Protein AF-A0A2V7RHQ6-F1 (afdb_monomer_lite)

Sequence (136 aa):
MTVGRSDGRTVGLFGVLAYLSVSPTVQQSDVYAVLDRAATTYQTVSTLSADFTQIIVNPMIGAPDTTWGRLYEMRPSHFAMRFTRPKGDRVVADGRWLWLYTPSTTPGQVIRTKIPEVGTTGPNLIGQFVERPRER

Secondary structure (DSSP, 8-state):
------------------------------HHHHHHHHHHHHHT-SEEEEEEEEEE--TTT-SPEEEEEEEEEETTTEEEEEEEETTT-EEEEESSEEEEE-TTTSTT--EEEEPPSSSS-SS-TTHHHHT-TT--

pLDDT: mean 71.13, std 18.77, range [35.44, 94.38]

Foldseek 3Di:
DDDDDDDDDDDDDDDPPPDPPPDPPPPPPPPVVVLVVLLVVVVVPQKDKDKDWDWADDVVPDDIDIWIFMWIDGPDWWIKTATPVVHDWIWTTPRFKIWTDDCV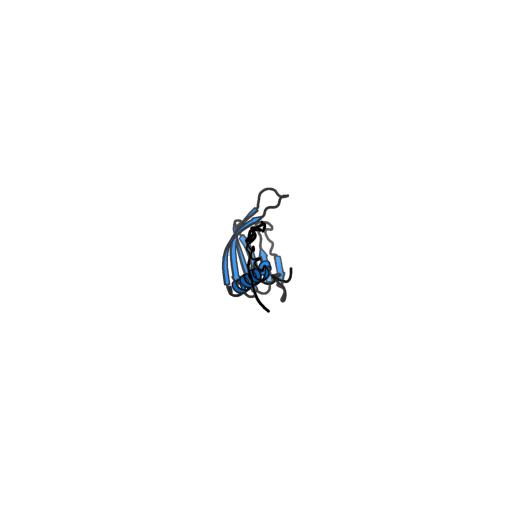VPNPDIDIDTDDPDDPPHPPPVCVCRVCVPPD

Radius of gyration: 32.33 Å; chains: 1; bounding box: 55×108×33 Å

Structure (mmCIF, N/CA/C/O backbone):
data_AF-A0A2V7RHQ6-F1
#
_entry.id   AF-A0A2V7RHQ6-F1
#
loop_
_atom_site.group_PDB
_atom_site.id
_atom_site.type_symbol
_atom_site.label_atom_id
_atom_site.label_alt_id
_atom_site.label_comp_id
_atom_site.label_asym_id
_atom_site.label_entity_id
_atom_site.label_seq_id
_atom_site.pdbx_PDB_ins_code
_atom_site.Cartn_x
_atom_site.Cartn_y
_atom_site.Cartn_z
_atom_site.occupancy
_atom_site.B_iso_or_equiv
_atom_site.auth_seq_id
_atom_site.auth_comp_id
_atom_site.auth_asym_id
_atom_site.auth_atom_id
_atom_site.pdbx_PDB_model_num
ATOM 1 N N . MET A 1 1 ? -33.792 92.616 17.896 1.00 38.03 1 MET A N 1
ATOM 2 C CA . MET A 1 1 ? -34.961 92.384 17.023 1.00 38.03 1 MET A CA 1
ATOM 3 C C . MET A 1 1 ? -34.657 92.979 15.659 1.00 38.03 1 MET A C 1
ATOM 5 O O . MET A 1 1 ? -34.023 94.025 15.623 1.00 38.03 1 MET A O 1
ATOM 9 N N . THR A 1 2 ? -35.153 92.318 14.605 1.00 35.44 2 THR A N 1
ATOM 10 C CA . THR A 1 2 ? -35.351 92.844 13.237 1.00 35.44 2 THR A CA 1
ATOM 11 C C . THR A 1 2 ? -34.170 92.710 12.256 1.00 35.44 2 THR A C 1
ATOM 13 O O . THR A 1 2 ? -33.209 93.455 12.355 1.00 35.44 2 THR A O 1
ATOM 16 N N . VAL A 1 3 ? -34.343 91.765 11.304 1.00 35.78 3 VAL A N 1
ATOM 17 C CA . VAL A 1 3 ? -34.080 91.837 9.836 1.00 35.78 3 VAL A CA 1
ATOM 18 C C . VAL A 1 3 ? -32.631 92.152 9.410 1.00 35.78 3 VAL A C 1
ATOM 20 O O . VAL A 1 3 ? -32.028 93.095 9.876 1.00 35.78 3 VAL A O 1
ATOM 23 N N . GLY A 1 4 ? -31.958 91.442 8.506 1.00 35.53 4 GLY A N 1
ATOM 24 C CA . GLY A 1 4 ? -32.399 90.678 7.347 1.00 35.53 4 GLY A CA 1
ATOM 25 C C . GLY A 1 4 ? -31.752 91.270 6.083 1.00 35.53 4 GLY A C 1
ATOM 26 O O . GLY A 1 4 ? -31.946 92.443 5.791 1.00 35.53 4 GLY A O 1
ATOM 27 N N . ARG A 1 5 ? -31.074 90.396 5.322 1.00 41.53 5 ARG A N 1
ATOM 28 C CA . ARG A 1 5 ? -30.740 90.482 3.883 1.00 41.53 5 ARG A CA 1
ATOM 29 C C . ARG A 1 5 ? -29.525 91.328 3.446 1.00 41.53 5 ARG A C 1
ATOM 31 O O . ARG A 1 5 ? -29.545 92.549 3.486 1.00 41.53 5 ARG A O 1
ATOM 38 N N . SER A 1 6 ? -28.534 90.666 2.844 1.00 40.16 6 SER A N 1
ATOM 39 C CA . SER A 1 6 ? -28.103 90.943 1.458 1.00 40.16 6 SER A CA 1
ATOM 40 C C . SER A 1 6 ? -27.084 89.911 0.963 1.00 40.16 6 SER A C 1
ATOM 42 O O . SER A 1 6 ? -26.207 89.466 1.697 1.00 40.16 6 SER A O 1
ATOM 44 N N . ASP A 1 7 ? -27.287 89.510 -0.291 1.00 46.50 7 ASP A N 1
ATOM 45 C CA . ASP A 1 7 ? -26.482 88.594 -1.092 1.00 46.50 7 ASP A CA 1
ATOM 46 C C . ASP A 1 7 ? -25.053 89.098 -1.327 1.00 46.50 7 ASP A C 1
ATOM 48 O O . ASP A 1 7 ? -24.825 90.287 -1.548 1.00 46.50 7 ASP A O 1
ATOM 52 N N . GLY A 1 8 ? -24.101 88.169 -1.401 1.00 37.12 8 GLY A N 1
ATOM 53 C CA . GLY A 1 8 ? -22.722 88.481 -1.759 1.00 37.12 8 GLY A CA 1
ATOM 54 C C . GLY A 1 8 ? -21.858 87.235 -1.906 1.00 37.12 8 GLY A C 1
ATOM 55 O O . GLY A 1 8 ? -21.261 86.771 -0.947 1.00 37.12 8 GLY A O 1
ATOM 56 N N . ARG A 1 9 ? -21.843 86.705 -3.133 1.00 47.41 9 ARG A N 1
ATOM 57 C CA . ARG A 1 9 ? -20.864 85.812 -3.787 1.00 47.41 9 ARG A CA 1
ATOM 58 C C . ARG A 1 9 ? -19.533 85.652 -3.029 1.00 47.41 9 ARG A C 1
ATOM 60 O O . ARG A 1 9 ? -18.956 86.667 -2.656 1.00 47.41 9 ARG A O 1
ATOM 67 N N . THR A 1 10 ? -18.977 84.431 -2.982 1.00 35.59 10 THR A N 1
ATOM 68 C CA . THR A 1 10 ? -17.602 84.088 -3.447 1.00 35.59 10 THR A CA 1
ATOM 69 C C . THR A 1 10 ? -17.191 82.669 -3.011 1.00 35.59 10 THR A C 1
ATOM 71 O O . THR A 1 10 ? -17.071 82.381 -1.831 1.00 35.59 10 THR A O 1
ATOM 74 N N . VAL A 1 11 ? -16.984 81.822 -4.026 1.00 44.22 11 VAL A N 1
ATOM 75 C CA . VAL A 1 11 ? -15.942 80.788 -4.201 1.00 44.22 11 VAL A CA 1
ATOM 76 C C . VAL A 1 11 ? -15.653 79.796 -3.068 1.00 44.22 11 VAL A C 1
ATOM 78 O O . VAL A 1 11 ? -15.109 80.131 -2.025 1.00 44.22 11 VAL A O 1
ATOM 81 N N . GLY A 1 12 ? -15.783 78.522 -3.443 1.00 39.41 12 GLY A N 1
ATOM 82 C CA . GLY A 1 12 ? -14.814 77.498 -3.071 1.00 39.41 12 GLY A CA 1
ATOM 83 C C . GLY A 1 12 ? -15.419 76.368 -2.267 1.00 39.41 12 GLY A C 1
ATOM 84 O O . GLY A 1 12 ? -15.634 76.508 -1.074 1.00 39.41 12 GLY A O 1
ATOM 85 N N . LEU A 1 13 ? -15.592 75.208 -2.894 1.00 38.94 13 LEU A N 1
ATOM 86 C CA . LEU A 1 13 ? -15.395 73.962 -2.169 1.00 38.94 13 LEU A CA 1
ATOM 87 C C . LEU A 1 13 ? -14.879 72.902 -3.141 1.00 38.94 13 LEU A C 1
ATOM 89 O O . LEU A 1 13 ? -15.551 72.520 -4.098 1.00 38.94 13 LEU A O 1
ATOM 93 N N . PHE A 1 14 ? -13.641 72.483 -2.893 1.00 40.09 14 PHE A N 1
ATOM 94 C CA . PHE A 1 14 ? -12.998 71.324 -3.492 1.00 40.09 14 PHE A CA 1
ATOM 95 C C . PHE A 1 14 ? -13.899 70.096 -3.311 1.00 40.09 14 PHE A C 1
ATOM 97 O O . PHE A 1 14 ? -14.046 69.579 -2.204 1.00 40.09 14 PHE A O 1
ATOM 104 N N . GLY A 1 15 ? -14.502 69.627 -4.402 1.00 41.44 15 GLY A N 1
ATOM 105 C CA . GLY A 1 15 ? -15.175 68.336 -4.439 1.00 41.44 15 GLY A CA 1
ATOM 106 C C . GLY A 1 15 ? -14.131 67.226 -4.444 1.00 41.44 15 GLY A C 1
ATOM 107 O O . GLY A 1 15 ? -13.567 66.908 -5.487 1.00 41.44 15 GLY A O 1
ATOM 108 N N . VAL A 1 16 ? -13.852 66.652 -3.275 1.00 47.88 16 VAL A N 1
ATOM 109 C CA . VAL A 1 16 ? -13.075 65.416 -3.156 1.00 47.88 16 VAL A CA 1
ATOM 110 C C . VAL A 1 16 ? -13.904 64.288 -3.775 1.00 47.88 16 VAL A C 1
ATOM 112 O O . VAL A 1 16 ? -14.887 63.836 -3.192 1.00 47.88 16 VAL A O 1
ATOM 115 N N . LEU A 1 17 ? -13.521 63.842 -4.974 1.00 50.12 17 LEU A N 1
ATOM 116 C CA . LEU A 1 17 ? -13.991 62.578 -5.537 1.00 50.12 17 LEU A CA 1
ATOM 117 C C . LEU A 1 17 ? -13.379 61.434 -4.720 1.00 50.12 17 LEU A C 1
ATOM 119 O O . LEU A 1 17 ? -12.214 61.077 -4.895 1.00 50.12 17 LEU A O 1
ATOM 123 N N . ALA A 1 18 ? -14.170 60.872 -3.810 1.00 51.50 18 ALA A N 1
ATOM 124 C CA . ALA A 1 18 ? -13.844 59.627 -3.135 1.00 51.50 18 ALA A CA 1
ATOM 125 C C . ALA A 1 18 ? -13.999 58.470 -4.133 1.00 51.50 18 ALA A C 1
ATOM 127 O O . ALA A 1 18 ? -15.108 58.022 -4.427 1.00 51.50 18 ALA A O 1
ATOM 128 N N . TYR A 1 19 ? -12.879 57.994 -4.674 1.00 48.91 19 TYR A N 1
ATOM 129 C CA . TYR A 1 19 ? -12.830 56.728 -5.395 1.00 48.91 19 TYR A CA 1
ATOM 130 C C . TYR A 1 19 ? -13.064 55.597 -4.386 1.00 48.91 19 TYR A C 1
ATOM 132 O O . TYR A 1 19 ? -12.195 55.277 -3.576 1.00 48.91 19 TYR A O 1
ATOM 140 N N . LEU A 1 20 ? -14.265 55.015 -4.407 1.00 53.38 20 LEU A N 1
ATOM 141 C CA . LEU A 1 20 ? -14.581 53.775 -3.702 1.00 53.38 20 LEU A CA 1
ATOM 142 C C . LEU A 1 20 ? -13.829 52.628 -4.383 1.00 53.38 20 LEU A C 1
ATOM 144 O O . LEU A 1 20 ? -14.314 52.017 -5.334 1.00 53.38 20 LEU A O 1
ATOM 148 N N . SER A 1 21 ? -12.622 52.349 -3.902 1.00 55.50 21 SER A N 1
ATOM 149 C CA . SER A 1 21 ? -11.893 51.132 -4.242 1.00 55.50 21 SER A CA 1
ATOM 150 C C . SER A 1 21 ? -12.644 49.934 -3.660 1.00 55.50 21 SER A C 1
ATOM 152 O O . SER A 1 21 ? -12.505 49.615 -2.480 1.00 55.50 21 SER A O 1
ATOM 154 N N . VAL A 1 22 ? -13.465 49.271 -4.478 1.00 54.69 22 VAL A N 1
ATOM 155 C CA . VAL A 1 22 ? -13.968 47.926 -4.174 1.00 54.69 22 VAL A CA 1
ATOM 156 C C . VAL A 1 22 ? -12.787 46.978 -4.327 1.00 54.69 22 VAL A C 1
ATOM 158 O O . VAL A 1 22 ? -12.498 46.481 -5.413 1.00 54.69 22 VAL A O 1
ATOM 161 N N . SER A 1 23 ? -12.051 46.771 -3.240 1.00 51.31 23 SER A N 1
ATOM 162 C CA . SER A 1 23 ? -11.073 45.693 -3.181 1.00 51.31 23 SER A CA 1
ATOM 163 C C . SER A 1 23 ? -11.841 44.370 -3.205 1.00 51.31 23 SER A C 1
ATOM 165 O O . SER A 1 23 ? -12.710 44.177 -2.350 1.00 51.31 23 SER A O 1
ATOM 167 N N . PRO A 1 24 ? -11.565 43.447 -4.144 1.00 56.00 24 PRO A N 1
ATOM 168 C CA . PRO A 1 24 ? -12.121 42.110 -4.053 1.00 56.00 24 PRO A CA 1
ATOM 169 C C . PRO A 1 24 ? -11.591 41.483 -2.764 1.00 56.00 24 PRO A C 1
ATOM 171 O O . PRO A 1 24 ? -10.388 41.272 -2.605 1.00 56.00 24 PRO A O 1
ATOM 174 N N . THR A 1 25 ? -12.483 41.205 -1.819 1.00 55.69 25 THR A N 1
ATOM 175 C CA . THR A 1 25 ? -12.160 40.342 -0.690 1.00 55.69 25 THR A CA 1
ATOM 176 C C . THR A 1 25 ? -11.920 38.959 -1.273 1.00 55.69 25 THR A C 1
ATOM 178 O O . THR A 1 25 ? -12.864 38.250 -1.622 1.00 55.69 25 THR A O 1
ATOM 181 N N . VAL A 1 26 ? -10.653 38.580 -1.433 1.00 57.50 26 VAL A N 1
ATOM 182 C CA . VAL A 1 26 ? -10.297 37.172 -1.586 1.00 57.50 26 VAL A CA 1
ATOM 183 C C . VAL A 1 26 ? -10.776 36.518 -0.299 1.00 57.50 26 VAL A C 1
ATOM 185 O O . VAL A 1 26 ? -10.176 36.712 0.756 1.00 57.50 26 VAL A O 1
ATOM 188 N N . GLN A 1 27 ? -11.928 35.849 -0.364 1.00 58.91 27 GLN A N 1
ATOM 189 C CA . GLN A 1 27 ? -12.474 35.098 0.753 1.00 58.91 27 GLN A CA 1
ATOM 190 C C . GLN A 1 27 ? -11.420 34.045 1.080 1.00 58.91 27 GLN A C 1
ATOM 192 O O . GLN A 1 27 ? -11.252 33.082 0.332 1.00 58.91 27 GLN A O 1
ATOM 197 N N . GLN A 1 28 ? -10.640 34.285 2.131 1.00 56.34 28 GLN A N 1
ATOM 198 C CA . GLN A 1 28 ? -9.636 33.350 2.596 1.00 56.34 28 GLN A CA 1
ATOM 199 C C . GLN A 1 28 ? -10.396 32.097 3.014 1.00 56.34 28 GLN A C 1
ATOM 201 O O . GLN A 1 28 ? -11.035 32.067 4.062 1.00 56.34 28 GLN A O 1
ATOM 206 N N . SER A 1 29 ? -10.428 31.105 2.126 1.00 63.50 29 SER A N 1
ATOM 207 C CA . SER A 1 29 ? -11.055 29.823 2.397 1.00 63.50 29 SER A CA 1
ATOM 208 C C . SER A 1 29 ? -10.394 29.266 3.644 1.00 63.50 29 SER A C 1
ATOM 210 O O . SER A 1 29 ? -9.176 29.079 3.657 1.00 63.50 29 SER A O 1
ATOM 212 N N . ASP A 1 30 ? -11.193 29.067 4.690 1.00 79.94 30 ASP A N 1
ATOM 213 C CA . ASP A 1 30 ? -10.728 28.453 5.920 1.00 79.94 30 ASP A CA 1
ATOM 214 C C . ASP A 1 30 ? -10.183 27.067 5.565 1.00 79.94 30 ASP A C 1
ATOM 216 O O . ASP A 1 30 ? -10.925 26.153 5.192 1.00 79.94 30 ASP A O 1
ATOM 220 N N . VAL A 1 31 ? -8.857 26.946 5.604 1.00 75.44 31 VAL A N 1
ATOM 221 C CA . VAL A 1 31 ? -8.131 25.719 5.270 1.00 75.44 31 VAL A CA 1
ATOM 222 C C . VAL A 1 31 ? -8.658 24.565 6.123 1.00 75.44 31 VAL A C 1
ATOM 224 O O . VAL A 1 31 ? -8.801 23.448 5.626 1.00 75.44 31 VAL A O 1
ATOM 227 N N . TYR A 1 32 ? -9.051 24.847 7.368 1.00 76.00 32 TYR A N 1
ATOM 228 C CA . TYR A 1 32 ? -9.625 23.851 8.260 1.00 76.00 32 TYR A CA 1
ATOM 229 C C . TYR A 1 32 ? -11.008 23.393 7.804 1.00 76.00 32 TYR A C 1
ATOM 231 O O . TYR A 1 32 ? -11.277 22.196 7.830 1.00 76.00 32 TYR A O 1
ATOM 239 N N . ALA A 1 33 ? -11.849 24.285 7.279 1.00 80.69 33 ALA A N 1
ATOM 240 C CA . ALA A 1 33 ? -13.156 23.905 6.744 1.00 80.69 33 ALA A CA 1
ATOM 241 C C . ALA A 1 33 ? -13.052 22.967 5.524 1.00 80.69 33 ALA A C 1
ATOM 243 O O . ALA A 1 33 ? -13.869 22.056 5.363 1.00 80.69 33 ALA A O 1
ATOM 244 N N . VAL A 1 34 ? -12.038 23.147 4.666 1.00 81.25 34 VAL A N 1
ATOM 245 C CA . VAL A 1 34 ? -11.788 22.245 3.523 1.00 81.25 34 VAL A CA 1
ATOM 246 C C . VAL A 1 34 ? -11.337 20.868 4.009 1.00 81.25 34 VAL A C 1
ATOM 248 O O . VAL A 1 34 ? -11.844 19.846 3.537 1.00 81.25 34 VAL A O 1
ATOM 251 N N . LEU A 1 35 ? -10.426 20.839 4.980 1.00 77.12 35 LEU A N 1
ATOM 252 C CA . LEU A 1 35 ? -9.934 19.602 5.575 1.00 77.12 35 LEU A CA 1
ATOM 253 C C . LEU A 1 35 ? -11.038 18.840 6.323 1.00 77.12 35 LEU A C 1
ATOM 255 O O . LEU A 1 35 ? -11.172 17.632 6.139 1.00 77.12 35 LEU A O 1
ATOM 259 N N . ASP A 1 36 ? -11.878 19.533 7.094 1.00 77.88 36 ASP A N 1
ATOM 260 C CA . ASP A 1 36 ? -12.990 18.929 7.836 1.00 77.88 36 ASP A CA 1
ATOM 261 C C . ASP A 1 36 ? -14.035 18.320 6.888 1.00 77.88 36 ASP A C 1
ATOM 263 O O . ASP A 1 36 ? -14.560 17.225 7.127 1.00 77.88 36 ASP A O 1
ATOM 267 N N . ARG A 1 37 ? -14.313 18.988 5.760 1.00 79.94 37 ARG A N 1
ATOM 268 C CA . ARG A 1 37 ? -15.217 18.463 4.730 1.00 79.94 37 ARG A CA 1
ATOM 269 C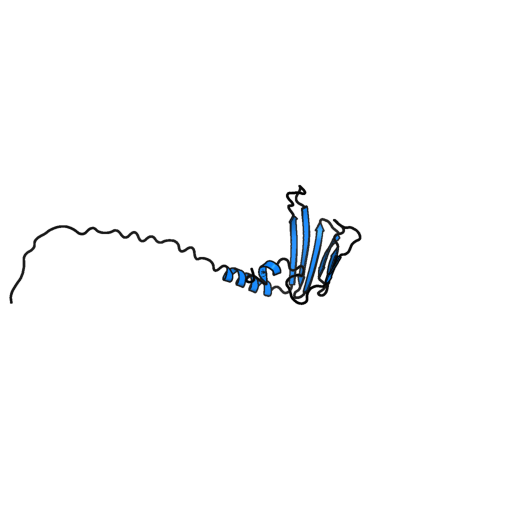 C . ARG A 1 37 ? -14.649 17.214 4.054 1.00 79.94 37 ARG A C 1
ATOM 271 O O . ARG A 1 37 ? -15.390 16.251 3.835 1.00 79.94 37 ARG A O 1
ATOM 278 N N . ALA A 1 38 ? -13.356 17.217 3.731 1.00 76.94 38 ALA A N 1
ATOM 279 C CA . ALA A 1 38 ? -12.675 16.052 3.172 1.00 76.94 38 ALA A CA 1
ATOM 280 C C . ALA A 1 38 ? -12.687 14.877 4.162 1.00 76.94 38 ALA A C 1
ATOM 282 O O . ALA A 1 38 ? -13.059 13.765 3.784 1.00 76.94 38 ALA A O 1
ATOM 283 N N . ALA A 1 39 ? -12.392 15.146 5.438 1.00 72.56 39 ALA A N 1
ATOM 284 C CA . ALA A 1 39 ? -12.433 14.165 6.518 1.00 72.56 39 ALA A CA 1
ATOM 285 C C . ALA A 1 39 ? -13.822 13.539 6.674 1.00 72.56 39 ALA A C 1
ATOM 287 O O . ALA A 1 39 ? -13.950 12.316 6.674 1.00 72.56 39 ALA A O 1
ATOM 288 N N . THR A 1 40 ? -14.870 14.363 6.726 1.00 77.12 40 THR A N 1
ATOM 289 C CA . THR A 1 40 ? -16.257 13.892 6.852 1.00 77.12 40 THR A CA 1
ATOM 290 C C . THR A 1 40 ? -16.659 13.021 5.667 1.00 77.12 40 THR A C 1
ATOM 292 O O . THR A 1 40 ? -17.240 11.955 5.847 1.00 77.12 40 THR A O 1
ATOM 295 N N . THR A 1 41 ? -16.308 13.438 4.449 1.00 75.81 41 THR A N 1
ATOM 296 C CA . THR A 1 41 ? -16.641 12.680 3.236 1.00 75.81 41 THR A CA 1
ATOM 297 C C . THR A 1 41 ? -15.929 11.327 3.237 1.00 75.81 41 THR A C 1
ATOM 299 O O . THR A 1 41 ? -16.560 10.294 3.024 1.00 75.81 41 THR A O 1
ATOM 302 N N . TYR A 1 42 ? -14.635 11.307 3.560 1.00 68.19 42 TYR A N 1
ATOM 303 C CA . TYR A 1 42 ? -13.834 10.083 3.607 1.00 68.19 42 TYR A CA 1
ATOM 304 C C . TYR A 1 42 ? -14.312 9.100 4.680 1.00 68.19 42 TYR A C 1
ATOM 306 O O . TYR A 1 42 ? -14.358 7.898 4.440 1.00 68.19 42 TYR A O 1
ATOM 314 N N . GLN A 1 43 ? -14.754 9.599 5.838 1.00 69.88 43 GLN A N 1
ATOM 315 C CA . GLN A 1 43 ? -15.289 8.761 6.916 1.00 69.88 43 GLN A CA 1
ATOM 316 C C . GLN A 1 43 ? -16.554 7.988 6.522 1.00 69.88 43 GLN A C 1
ATOM 318 O O . GLN A 1 43 ? -16.826 6.945 7.118 1.00 69.88 43 GLN A O 1
ATOM 323 N N . THR A 1 44 ? -17.310 8.454 5.520 1.00 72.75 44 THR A N 1
ATOM 324 C CA . THR A 1 44 ? -18.495 7.732 5.026 1.00 72.75 44 THR A CA 1
ATOM 325 C C . THR A 1 44 ? -18.151 6.553 4.113 1.00 72.75 44 THR A C 1
ATOM 327 O O . THR A 1 44 ? -18.992 5.680 3.895 1.00 72.75 44 THR A O 1
ATOM 330 N N . VAL A 1 45 ? -16.915 6.476 3.607 1.00 73.38 45 VAL A N 1
ATOM 331 C CA . VAL A 1 45 ? -16.462 5.383 2.743 1.00 73.38 45 VAL A CA 1
ATOM 332 C C . VAL A 1 45 ? -16.056 4.191 3.609 1.00 73.38 45 VAL A C 1
ATOM 334 O O . VAL A 1 45 ? -14.957 4.125 4.151 1.00 73.38 45 VAL A O 1
ATOM 337 N N . SER A 1 46 ? -16.961 3.226 3.757 1.00 78.19 46 SER A N 1
ATOM 338 C CA . SER A 1 46 ? -16.693 1.971 4.474 1.00 78.19 46 SER A CA 1
ATOM 339 C C . 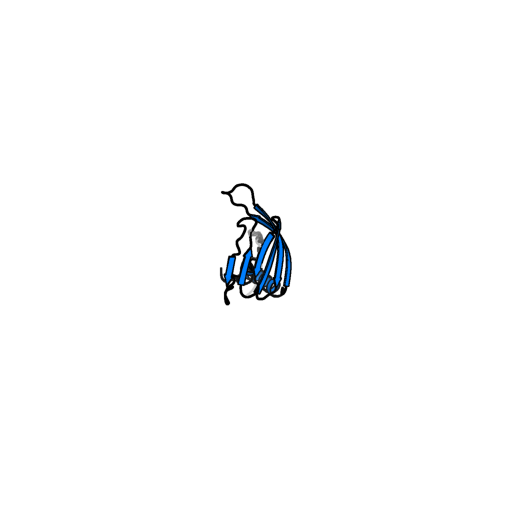SER A 1 46 ? -15.890 0.976 3.636 1.00 78.19 46 SER A C 1
ATOM 341 O O . SER A 1 46 ? -15.085 0.220 4.183 1.00 78.19 46 SER A O 1
ATOM 343 N N . THR A 1 47 ? -16.091 0.997 2.316 1.00 84.94 47 THR A N 1
ATOM 344 C CA . THR A 1 47 ? -15.395 0.156 1.342 1.00 84.94 47 THR A CA 1
ATOM 345 C C . THR A 1 47 ? -15.031 0.953 0.097 1.00 84.94 47 THR A C 1
ATOM 347 O O . THR A 1 47 ? -15.872 1.682 -0.429 1.00 84.94 47 THR A O 1
ATOM 350 N N . LEU A 1 48 ? -13.823 0.759 -0.423 1.00 85.50 48 LEU A N 1
ATOM 351 C CA . LEU A 1 48 ? -13.329 1.388 -1.646 1.00 85.50 48 LEU A CA 1
ATOM 352 C C . LEU A 1 48 ? -12.715 0.326 -2.560 1.00 85.50 48 LEU A C 1
ATOM 354 O O . LEU A 1 48 ? -11.979 -0.546 -2.101 1.00 85.50 48 LEU A O 1
ATOM 358 N N . SER A 1 49 ? -12.973 0.424 -3.864 1.00 90.81 49 SER A N 1
ATOM 359 C CA . SER A 1 49 ? -12.182 -0.265 -4.884 1.00 90.81 49 SER A CA 1
ATOM 360 C C . SER A 1 49 ? -11.855 0.705 -6.007 1.00 90.81 49 SER A C 1
ATOM 362 O O . SER A 1 49 ? -12.753 1.360 -6.532 1.00 90.81 49 SER A O 1
ATOM 364 N N . ALA A 1 50 ? -10.580 0.794 -6.370 1.00 90.00 50 ALA A N 1
ATOM 365 C CA . ALA A 1 50 ? -10.112 1.718 -7.394 1.00 90.00 50 ALA A CA 1
ATOM 366 C C . ALA A 1 50 ? -8.915 1.134 -8.141 1.00 90.00 50 ALA A C 1
ATOM 368 O O . ALA A 1 50 ? -8.052 0.496 -7.537 1.00 90.00 50 ALA A O 1
ATOM 369 N N . ASP A 1 51 ? -8.847 1.365 -9.447 1.00 94.38 51 ASP A N 1
ATOM 370 C CA . ASP A 1 51 ? -7.632 1.105 -10.213 1.00 94.38 51 ASP A CA 1
ATOM 371 C C . ASP A 1 51 ? -6.633 2.248 -9.963 1.00 94.38 51 ASP A C 1
ATOM 373 O O . ASP A 1 51 ? -7.024 3.411 -9.864 1.00 94.38 51 ASP A O 1
ATOM 377 N N . PHE A 1 52 ? -5.344 1.925 -9.838 1.00 89.00 52 PHE A N 1
ATOM 378 C CA . PHE A 1 52 ? -4.286 2.905 -9.596 1.00 89.00 52 PHE A CA 1
ATOM 379 C C . PHE A 1 52 ? -3.179 2.817 -10.647 1.00 89.00 52 PHE A C 1
ATOM 381 O O . PHE A 1 52 ? -2.880 1.750 -11.190 1.00 89.00 52 PHE A O 1
ATOM 388 N N . THR A 1 53 ? -2.550 3.966 -10.892 1.00 91.38 53 THR A N 1
ATOM 389 C CA . THR A 1 53 ? -1.272 4.099 -11.598 1.00 91.38 53 THR A CA 1
ATOM 390 C C . THR A 1 53 ? -0.352 4.934 -10.718 1.00 91.38 53 THR A C 1
ATOM 392 O O . THR A 1 53 ? -0.713 6.047 -10.345 1.00 91.38 53 THR A O 1
ATOM 395 N N . GLN A 1 54 ? 0.810 4.399 -10.364 1.00 84.50 54 GLN A N 1
ATOM 396 C CA . GLN A 1 54 ? 1.796 5.060 -9.517 1.00 84.50 54 GLN A CA 1
ATOM 397 C C . GLN A 1 54 ? 3.084 5.264 -10.308 1.00 84.50 54 GLN A C 1
ATOM 399 O O . GLN A 1 54 ? 3.588 4.329 -10.920 1.00 84.50 54 GLN A O 1
ATOM 404 N N . ILE A 1 55 ? 3.620 6.483 -10.266 1.00 86.94 55 ILE A N 1
ATOM 405 C CA . ILE A 1 55 ? 4.872 6.863 -10.924 1.00 86.94 55 ILE A CA 1
ATOM 406 C C . ILE A 1 55 ? 5.845 7.308 -9.833 1.00 86.94 55 ILE A C 1
ATOM 408 O O . ILE A 1 55 ? 5.605 8.309 -9.159 1.00 86.94 55 ILE A O 1
ATOM 412 N N . ILE A 1 56 ? 6.929 6.559 -9.640 1.00 81.81 56 ILE A N 1
ATOM 413 C CA . ILE A 1 56 ? 8.007 6.894 -8.711 1.00 81.81 56 ILE A CA 1
ATOM 414 C C . ILE A 1 56 ? 9.149 7.507 -9.515 1.00 81.81 56 ILE A C 1
ATOM 416 O O . ILE A 1 56 ? 9.786 6.842 -10.329 1.00 81.81 56 ILE A O 1
ATOM 420 N N . VAL A 1 57 ? 9.434 8.781 -9.255 1.00 83.38 57 VAL A N 1
ATOM 421 C CA . VAL A 1 57 ? 10.586 9.475 -9.834 1.00 83.38 57 VAL A CA 1
ATOM 422 C C . VAL A 1 57 ? 11.683 9.528 -8.781 1.00 83.38 57 VAL A C 1
ATOM 424 O O . VAL A 1 57 ? 11.561 10.251 -7.794 1.00 83.38 57 VAL A O 1
ATOM 427 N N . ASN A 1 58 ? 12.758 8.765 -8.984 1.00 76.19 58 ASN A N 1
ATOM 428 C CA . ASN A 1 58 ? 13.967 8.901 -8.182 1.00 76.19 58 ASN A CA 1
ATOM 429 C C . ASN A 1 58 ? 15.054 9.597 -9.018 1.00 76.19 58 ASN A C 1
ATOM 431 O O . ASN A 1 58 ? 15.587 8.974 -9.941 1.00 76.19 58 ASN A O 1
ATOM 435 N N . PRO A 1 59 ? 15.425 10.851 -8.693 1.00 80.12 59 PRO A N 1
ATOM 436 C CA . PRO A 1 59 ? 16.384 11.620 -9.487 1.00 80.12 59 PRO A CA 1
ATOM 437 C C . PRO A 1 59 ? 17.786 10.992 -9.536 1.00 80.12 59 PRO A C 1
ATOM 439 O O . PRO A 1 59 ? 18.577 11.352 -10.401 1.00 80.12 59 PRO A O 1
ATOM 442 N N . MET A 1 60 ? 18.100 10.048 -8.642 1.00 82.06 60 MET A N 1
ATOM 443 C CA . MET A 1 60 ? 19.390 9.355 -8.599 1.00 82.06 60 MET A CA 1
ATOM 444 C C . MET A 1 60 ? 19.426 8.050 -9.410 1.00 82.06 60 MET A C 1
ATOM 446 O O . MET A 1 60 ? 20.513 7.567 -9.709 1.00 82.06 60 MET A O 1
ATOM 450 N N . ILE A 1 61 ? 18.271 7.455 -9.741 1.00 73.19 61 ILE A N 1
ATOM 451 C CA . ILE A 1 61 ? 18.174 6.093 -10.318 1.00 73.19 61 ILE A CA 1
ATOM 452 C C . ILE A 1 61 ? 17.793 6.131 -11.814 1.00 73.19 61 ILE A C 1
ATOM 454 O O . ILE A 1 61 ? 17.879 5.126 -12.516 1.00 73.19 61 ILE A O 1
ATOM 458 N N . GLY A 1 62 ? 17.450 7.309 -12.346 1.00 77.62 62 GLY A N 1
ATOM 459 C CA . GLY A 1 62 ? 17.205 7.520 -13.773 1.00 77.62 62 GLY A CA 1
ATOM 460 C C . GLY A 1 62 ? 15.720 7.497 -14.133 1.00 77.62 62 GLY A C 1
ATOM 461 O O . GLY A 1 62 ? 14.973 8.379 -13.712 1.00 77.62 62 GLY A O 1
ATOM 462 N N . ALA A 1 63 ? 15.307 6.546 -14.978 1.00 79.94 63 ALA A N 1
ATOM 463 C CA . ALA A 1 63 ? 13.951 6.505 -15.529 1.00 79.94 63 ALA A CA 1
ATOM 464 C C . ALA A 1 63 ? 12.879 6.313 -14.432 1.00 79.94 63 ALA A C 1
ATOM 466 O O . ALA A 1 63 ? 13.110 5.541 -13.498 1.00 79.94 63 ALA A O 1
ATOM 467 N N . PRO A 1 64 ? 11.705 6.970 -14.541 1.00 82.06 64 PRO A N 1
ATOM 468 C CA . PRO A 1 64 ? 10.608 6.767 -13.601 1.00 82.06 64 PRO A CA 1
ATOM 469 C C . PRO A 1 64 ? 10.135 5.315 -13.587 1.00 82.06 64 PRO A C 1
ATOM 471 O O . PRO A 1 64 ? 9.885 4.731 -14.644 1.00 82.06 64 PRO A O 1
ATOM 474 N N . ASP A 1 65 ? 9.940 4.764 -12.394 1.00 81.69 65 ASP A N 1
ATOM 475 C CA . ASP A 1 65 ? 9.290 3.469 -12.237 1.00 81.69 65 ASP A CA 1
ATOM 476 C C . ASP A 1 65 ? 7.773 3.672 -12.241 1.00 81.69 65 ASP A C 1
ATOM 478 O O . ASP A 1 65 ? 7.241 4.467 -11.464 1.00 81.69 65 ASP A O 1
ATOM 482 N N . THR A 1 66 ? 7.074 2.991 -13.146 1.00 87.31 66 THR A N 1
ATOM 483 C CA . THR A 1 66 ? 5.618 3.089 -13.265 1.00 87.31 66 THR A CA 1
ATOM 484 C C . THR A 1 66 ? 4.986 1.752 -12.938 1.00 87.31 66 THR A C 1
ATOM 486 O O . THR A 1 66 ? 5.291 0.731 -13.555 1.00 87.31 66 THR A O 1
ATOM 489 N N . THR A 1 67 ? 4.052 1.777 -11.997 1.00 86.81 67 THR A N 1
ATOM 490 C CA . THR A 1 67 ? 3.321 0.603 -11.543 1.00 86.81 67 THR A CA 1
ATOM 491 C C . THR A 1 67 ? 1.820 0.805 -11.690 1.00 86.81 67 THR A C 1
ATOM 493 O O . THR A 1 67 ? 1.299 1.917 -11.603 1.00 86.81 67 THR A O 1
ATOM 496 N N . TRP A 1 68 ? 1.111 -0.291 -11.930 1.00 93.94 68 TRP A N 1
ATOM 497 C CA . TRP A 1 68 ? -0.337 -0.313 -12.090 1.00 93.94 68 TRP A CA 1
ATOM 498 C C . TRP A 1 68 ? -0.934 -1.376 -11.199 1.00 93.94 68 TRP A C 1
ATOM 500 O O . TRP A 1 68 ? -0.333 -2.431 -10.977 1.00 93.94 68 TRP A O 1
ATOM 510 N N . GLY A 1 69 ? -2.174 -1.173 -10.785 1.00 93.12 69 GLY A N 1
ATOM 511 C CA . GLY A 1 69 ? -2.863 -2.176 -10.004 1.00 93.12 69 GLY A CA 1
ATOM 512 C C . GLY A 1 69 ? -4.254 -1.765 -9.594 1.00 93.12 69 GLY A C 1
ATOM 513 O O . GLY A 1 69 ? -4.848 -0.848 -10.154 1.00 93.12 69 GLY A O 1
ATOM 514 N N . ARG A 1 70 ? -4.761 -2.483 -8.600 1.00 93.38 70 ARG A N 1
ATOM 515 C CA . ARG A 1 70 ? -6.052 -2.217 -7.990 1.00 93.38 70 ARG A CA 1
ATOM 516 C C . ARG A 1 70 ? -5.933 -2.190 -6.479 1.00 93.38 70 ARG A C 1
ATOM 518 O O . ARG A 1 70 ? -5.295 -3.064 -5.884 1.00 93.38 70 ARG A O 1
ATOM 525 N N . LEU A 1 71 ? -6.553 -1.178 -5.898 1.00 89.06 71 LEU A N 1
ATOM 526 C CA . LEU A 1 71 ? -6.692 -0.955 -4.475 1.00 89.06 71 LEU A CA 1
ATOM 527 C C . LEU A 1 71 ? -8.048 -1.472 -4.005 1.00 89.06 71 LEU A C 1
ATOM 529 O O . LEU A 1 71 ? -9.060 -1.326 -4.697 1.00 89.06 71 LEU A O 1
ATOM 533 N N . TYR A 1 72 ? -8.052 -2.037 -2.809 1.00 89.69 72 TYR A N 1
ATOM 534 C CA . TYR A 1 72 ? -9.233 -2.399 -2.053 1.00 89.69 72 TYR A CA 1
ATOM 535 C C . TYR A 1 72 ? -9.026 -1.939 -0.618 1.00 89.69 72 TYR A C 1
ATOM 537 O O . TYR A 1 72 ? -7.999 -2.244 -0.013 1.00 89.69 72 TYR A O 1
ATOM 545 N N . GLU A 1 73 ? -10.004 -1.243 -0.069 1.00 85.12 73 GLU A N 1
ATOM 546 C CA . GLU A 1 73 ? -10.004 -0.821 1.325 1.00 85.12 73 GLU A CA 1
ATOM 547 C C . GLU A 1 73 ? -11.344 -1.192 1.936 1.00 85.12 73 GLU A C 1
ATOM 549 O O . GLU A 1 73 ? -12.392 -1.025 1.311 1.00 85.12 73 GLU A O 1
ATOM 554 N N . MET A 1 74 ? -11.303 -1.721 3.151 1.00 84.38 74 MET A N 1
ATOM 555 C CA . MET A 1 74 ? -12.477 -1.961 3.969 1.00 84.38 74 MET A CA 1
ATOM 556 C C . MET A 1 74 ? -12.137 -1.585 5.407 1.00 84.38 74 MET A C 1
ATOM 558 O O . MET A 1 74 ? -11.300 -2.211 6.067 1.00 84.38 74 MET A O 1
ATOM 562 N N . ARG A 1 75 ? -12.804 -0.543 5.904 1.00 78.88 75 ARG A N 1
ATOM 563 C CA . ARG A 1 75 ? -12.614 -0.070 7.276 1.00 78.88 75 ARG A CA 1
ATOM 564 C C . ARG A 1 75 ? -13.101 -1.144 8.267 1.00 78.88 75 ARG A C 1
ATOM 566 O O . ARG A 1 75 ? -14.042 -1.876 7.960 1.00 78.88 75 ARG A O 1
ATOM 573 N N . PRO A 1 76 ? -12.491 -1.256 9.459 1.00 76.00 76 PRO A N 1
ATOM 574 C CA . PRO A 1 76 ? -11.436 -0.387 9.987 1.00 76.00 76 PRO A CA 1
ATOM 575 C C . PRO A 1 76 ? -10.004 -0.792 9.606 1.00 76.00 76 PRO A C 1
ATOM 577 O O . PRO A 1 76 ? -9.095 0.002 9.814 1.00 76.00 76 PRO A O 1
ATOM 580 N N . SER A 1 77 ? -9.767 -2.009 9.111 1.00 77.38 77 SER A N 1
ATOM 581 C CA . SER A 1 77 ? -8.409 -2.576 9.146 1.00 77.38 77 SER A CA 1
ATOM 582 C C . SER A 1 77 ? -8.037 -3.508 7.987 1.00 77.38 77 SER A C 1
ATOM 584 O O . SER A 1 77 ? -6.942 -4.072 7.989 1.00 77.38 77 SER A O 1
ATOM 586 N N . HIS A 1 78 ? -8.903 -3.652 6.981 1.00 84.56 78 HIS A N 1
ATOM 587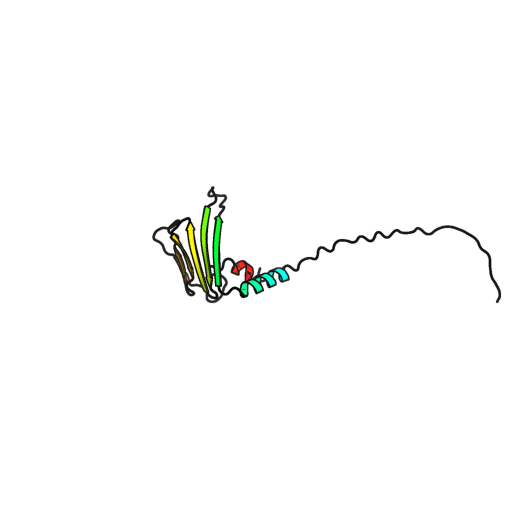 C CA . HIS A 1 78 ? -8.632 -4.486 5.813 1.00 84.56 78 HIS A CA 1
ATOM 588 C C . HIS A 1 78 ? -8.201 -3.638 4.623 1.00 84.56 78 HIS A C 1
ATOM 590 O O . HIS A 1 78 ? -8.821 -2.632 4.277 1.00 84.56 78 HIS A O 1
ATOM 596 N N . PHE A 1 79 ? -7.139 -4.081 3.963 1.00 87.06 79 PHE A N 1
ATOM 597 C CA . PHE A 1 79 ? -6.584 -3.401 2.804 1.00 87.06 79 PHE A CA 1
ATOM 598 C C . PHE A 1 79 ? -5.935 -4.412 1.870 1.00 87.06 79 PHE A C 1
ATOM 600 O O . PHE A 1 79 ? -5.273 -5.348 2.317 1.00 87.06 79 PHE A O 1
ATOM 607 N N . ALA A 1 80 ? -6.066 -4.205 0.566 1.00 90.12 80 ALA A N 1
ATOM 608 C CA . ALA A 1 80 ? -5.296 -4.940 -0.418 1.00 90.12 80 ALA A CA 1
ATOM 609 C C . ALA A 1 80 ? -4.895 -4.035 -1.581 1.00 90.12 80 ALA A C 1
ATOM 611 O O . ALA A 1 80 ? -5.733 -3.422 -2.232 1.00 90.12 80 ALA A O 1
ATOM 612 N N . MET A 1 81 ? -3.610 -4.032 -1.904 1.00 90.31 81 MET A N 1
ATOM 613 C CA . MET A 1 81 ? -3.071 -3.450 -3.122 1.00 90.31 81 MET A CA 1
ATOM 614 C C . MET A 1 81 ? -2.513 -4.584 -3.972 1.00 90.31 81 MET A C 1
ATOM 616 O O . MET A 1 81 ? -1.613 -5.307 -3.546 1.00 90.31 81 MET A O 1
ATOM 620 N N . ARG A 1 82 ? -3.086 -4.782 -5.158 1.00 92.56 82 ARG A N 1
ATOM 621 C CA . ARG A 1 82 ? -2.705 -5.858 -6.080 1.00 92.56 82 ARG A CA 1
ATOM 622 C C . ARG A 1 82 ? -2.143 -5.244 -7.345 1.00 92.56 82 ARG A C 1
ATOM 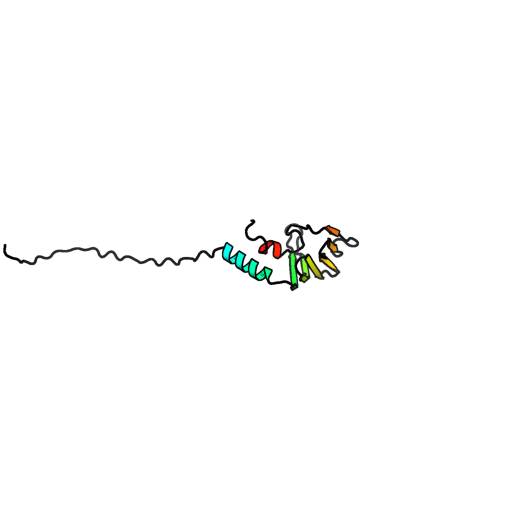624 O O . ARG A 1 82 ? -2.880 -4.607 -8.095 1.00 92.56 82 ARG A O 1
ATOM 631 N N . PHE A 1 83 ? -0.860 -5.461 -7.588 1.00 91.38 83 PHE A N 1
ATOM 632 C CA . PHE A 1 83 ? -0.197 -4.925 -8.764 1.00 91.38 83 PHE A CA 1
ATOM 633 C C . PHE A 1 83 ? -0.496 -5.802 -9.976 1.00 91.38 83 PHE A C 1
ATOM 635 O O . PHE A 1 83 ? -0.412 -7.034 -9.940 1.00 91.38 83 PHE A O 1
ATOM 642 N N . THR A 1 84 ? -0.883 -5.148 -11.062 1.00 92.62 84 THR A N 1
ATOM 643 C CA . THR A 1 84 ? -1.082 -5.776 -12.366 1.00 92.62 84 THR A CA 1
ATOM 644 C C . THR A 1 84 ? 0.183 -5.679 -13.210 1.00 92.62 84 THR A C 1
ATOM 646 O O . THR A 1 84 ? 0.452 -6.599 -13.983 1.00 92.62 84 THR A O 1
ATOM 649 N N . ARG A 1 85 ? 0.976 -4.610 -13.036 1.00 89.62 85 ARG A N 1
ATOM 650 C CA . ARG A 1 85 ? 2.265 -4.387 -13.704 1.00 89.62 85 ARG A CA 1
ATOM 651 C C . ARG A 1 85 ? 3.234 -3.629 -12.770 1.00 89.62 85 ARG A C 1
ATOM 653 O O . ARG A 1 85 ? 2.861 -2.536 -12.350 1.00 89.62 85 ARG A O 1
ATOM 660 N N . PRO A 1 86 ? 4.431 -4.176 -12.463 1.00 82.69 86 PRO A N 1
ATOM 661 C CA . PRO A 1 86 ? 4.834 -5.568 -12.695 1.00 82.69 86 PRO A CA 1
ATOM 662 C C . PRO A 1 86 ? 3.871 -6.547 -12.000 1.00 82.69 86 PRO A C 1
ATOM 664 O O . PRO A 1 86 ? 3.258 -6.236 -10.980 1.00 82.69 86 PRO A O 1
ATOM 667 N N . LYS A 1 87 ? 3.658 -7.723 -12.601 1.00 85.12 87 LYS A N 1
ATOM 668 C CA . LYS A 1 87 ? 2.685 -8.694 -12.083 1.00 85.12 87 LYS A CA 1
ATOM 669 C C . LYS A 1 87 ? 3.281 -9.452 -10.902 1.00 85.12 87 LYS A C 1
ATOM 671 O O . LYS A 1 87 ? 4.394 -9.954 -10.989 1.00 85.12 87 LYS A O 1
ATOM 676 N N . GLY A 1 88 ? 2.479 -9.650 -9.860 1.00 86.94 88 GLY A N 1
ATOM 677 C CA . GLY A 1 88 ? 2.791 -10.575 -8.766 1.00 86.94 88 GLY A CA 1
ATOM 678 C C . GLY A 1 88 ? 2.873 -9.894 -7.410 1.00 86.94 88 GLY A C 1
ATOM 679 O O . GLY A 1 88 ? 2.476 -10.513 -6.413 1.00 86.94 88 GLY A O 1
ATOM 680 N N . ASP A 1 89 ? 3.277 -8.623 -7.407 1.00 90.25 89 ASP A N 1
ATOM 681 C CA . ASP A 1 89 ? 3.375 -7.820 -6.199 1.00 90.25 89 ASP A CA 1
ATOM 682 C C . ASP A 1 89 ? 2.007 -7.640 -5.543 1.00 90.25 89 ASP A C 1
ATOM 684 O O . ASP A 1 89 ? 0.963 -7.489 -6.197 1.00 90.25 89 ASP A O 1
ATOM 688 N N . ARG A 1 90 ? 2.010 -7.685 -4.215 1.00 90.94 90 ARG A N 1
ATOM 689 C CA . ARG A 1 90 ? 0.827 -7.466 -3.394 1.00 90.94 90 ARG A CA 1
ATOM 690 C C . ARG A 1 90 ? 1.201 -6.946 -2.017 1.00 90.94 90 ARG A C 1
ATOM 692 O O . ARG A 1 90 ? 2.169 -7.393 -1.401 1.00 90.94 90 ARG A O 1
ATOM 699 N N . VAL A 1 91 ? 0.356 -6.059 -1.520 1.00 89.38 91 VAL A N 1
ATOM 700 C CA . VAL A 1 91 ? 0.361 -5.603 -0.133 1.00 89.38 91 VAL A CA 1
ATOM 701 C C . VAL A 1 91 ? -1.009 -5.912 0.441 1.00 89.38 91 VAL A C 1
ATOM 703 O O . VAL A 1 91 ? -2.015 -5.555 -0.167 1.00 89.38 91 VAL A O 1
ATOM 706 N N . VAL A 1 92 ? -1.065 -6.610 1.572 1.00 91.19 92 VAL A N 1
ATOM 707 C CA . VAL A 1 92 ? -2.328 -7.032 2.192 1.00 91.19 92 VAL A CA 1
ATOM 708 C C . VAL A 1 92 ? -2.291 -6.723 3.680 1.00 91.19 92 VAL A C 1
ATOM 710 O O . VAL A 1 92 ? -1.377 -7.157 4.373 1.00 91.19 92 VAL A O 1
ATOM 713 N N . ALA A 1 93 ? -3.293 -6.001 4.170 1.00 88.00 93 ALA A N 1
ATOM 714 C CA . ALA A 1 93 ? -3.610 -5.906 5.586 1.00 88.00 93 ALA A CA 1
ATOM 715 C C . ALA A 1 93 ? -4.835 -6.780 5.872 1.00 88.00 93 ALA A C 1
ATOM 717 O O . ALA A 1 93 ? -5.902 -6.559 5.297 1.00 88.00 93 ALA A O 1
ATOM 718 N N . ASP A 1 94 ? -4.676 -7.765 6.753 1.00 85.81 94 ASP A N 1
ATOM 719 C CA . ASP A 1 94 ? -5.739 -8.706 7.151 1.00 85.81 94 ASP A CA 1
ATOM 720 C C . ASP A 1 94 ? -6.479 -8.280 8.434 1.00 85.81 94 ASP A C 1
ATOM 722 O O . ASP A 1 94 ? -7.227 -9.055 9.024 1.00 85.81 94 ASP A O 1
ATOM 726 N N . GLY A 1 95 ? -6.223 -7.061 8.906 1.00 83.81 95 GLY A N 1
ATOM 727 C CA . GLY A 1 95 ? -6.744 -6.539 10.163 1.00 83.81 95 GLY A CA 1
ATOM 728 C C . GLY A 1 95 ? -5.839 -6.732 11.379 1.00 83.81 95 GLY A C 1
ATOM 729 O O . GLY A 1 95 ? -6.031 -6.046 12.380 1.00 83.81 95 GLY A O 1
ATOM 730 N N . ARG A 1 96 ? -4.824 -7.599 11.300 1.00 86.00 96 ARG A N 1
ATOM 731 C CA . ARG A 1 96 ? -3.851 -7.838 12.381 1.00 86.00 96 ARG A CA 1
ATOM 732 C C . ARG A 1 96 ? -2.406 -7.683 11.915 1.00 86.00 96 ARG A C 1
ATOM 734 O O . ARG A 1 96 ? -1.547 -7.222 12.671 1.00 86.00 96 ARG A O 1
ATOM 741 N N . TRP A 1 97 ? -2.138 -8.072 10.680 1.00 86.12 97 TRP A N 1
ATOM 742 C CA . TRP A 1 97 ? -0.825 -8.101 10.068 1.00 86.12 97 TRP A CA 1
ATOM 743 C C . TRP A 1 97 ? -0.856 -7.408 8.714 1.00 86.12 97 TRP A C 1
ATOM 745 O O . TRP A 1 97 ? -1.796 -7.544 7.931 1.00 86.12 97 TRP A O 1
ATOM 755 N N . LEU A 1 98 ? 0.224 -6.688 8.444 1.00 86.25 98 LEU A N 1
ATOM 756 C CA . LEU A 1 98 ? 0.575 -6.189 7.132 1.00 86.25 98 LEU A CA 1
ATOM 757 C C . LEU A 1 98 ? 1.554 -7.169 6.490 1.00 86.25 98 LEU A C 1
ATOM 759 O O . LEU A 1 98 ? 2.598 -7.481 7.066 1.00 86.25 98 LEU A O 1
ATOM 763 N N . TRP A 1 99 ? 1.218 -7.617 5.291 1.00 89.25 99 TRP A N 1
ATOM 764 C CA . TRP A 1 99 ? 2.002 -8.534 4.483 1.00 89.25 99 TRP A CA 1
ATOM 765 C C . TRP A 1 99 ? 2.449 -7.826 3.211 1.00 89.25 99 TRP A C 1
ATOM 767 O O . TRP A 1 99 ? 1.618 -7.299 2.469 1.00 89.25 99 TRP A O 1
ATOM 777 N N . LEU A 1 100 ? 3.752 -7.837 2.945 1.00 88.69 100 LEU A N 1
ATOM 778 C CA . LEU A 1 100 ? 4.339 -7.320 1.716 1.00 88.69 100 LEU A CA 1
ATOM 779 C C . LEU A 1 100 ? 4.990 -8.483 0.978 1.00 88.69 100 LEU A C 1
ATOM 781 O O . LEU A 1 100 ? 5.862 -9.168 1.515 1.00 88.69 100 LEU A O 1
ATOM 785 N N . TYR A 1 101 ? 4.557 -8.698 -0.255 1.00 91.12 101 TYR A N 1
ATOM 786 C CA . TYR A 1 101 ? 5.154 -9.659 -1.167 1.00 91.12 101 TYR A CA 1
ATOM 787 C C . TYR A 1 101 ? 5.420 -8.944 -2.485 1.00 91.12 101 TYR A C 1
ATOM 789 O O . TYR A 1 101 ? 4.485 -8.658 -3.231 1.00 91.12 101 TYR A O 1
ATOM 797 N N . THR A 1 102 ? 6.688 -8.628 -2.735 1.00 90.06 102 THR A N 1
ATOM 798 C CA . THR A 1 102 ? 7.155 -7.858 -3.896 1.00 90.06 102 THR A CA 1
ATOM 799 C C . THR A 1 102 ? 8.195 -8.662 -4.682 1.00 90.06 102 THR A C 1
ATOM 801 O O . THR A 1 102 ? 9.379 -8.322 -4.675 1.00 90.06 102 THR A O 1
ATOM 804 N N . PRO A 1 103 ? 7.802 -9.780 -5.325 1.00 91.62 103 PRO A N 1
ATOM 805 C CA . PRO A 1 103 ? 8.727 -10.615 -6.084 1.00 91.62 103 PRO A CA 1
ATOM 806 C C . PRO A 1 103 ? 9.376 -9.896 -7.271 1.00 91.62 103 PRO A C 1
ATOM 808 O O . PRO A 1 103 ? 10.395 -10.381 -7.757 1.00 91.62 103 PRO A O 1
ATOM 811 N N . SER A 1 104 ? 8.813 -8.776 -7.739 1.00 84.56 104 SER A N 1
ATOM 812 C CA . SER A 1 104 ? 9.417 -7.955 -8.794 1.00 84.56 104 SER A CA 1
ATOM 813 C C . SER A 1 104 ? 10.791 -7.395 -8.405 1.00 84.56 104 SER A C 1
ATOM 815 O O . SER A 1 104 ? 11.659 -7.258 -9.263 1.00 84.56 104 SER A O 1
ATOM 817 N N . THR A 1 105 ? 11.001 -7.110 -7.116 1.00 82.75 105 THR A N 1
ATOM 818 C CA . THR A 1 105 ? 12.225 -6.499 -6.579 1.00 82.75 105 THR A CA 1
ATOM 819 C C . THR A 1 105 ? 12.968 -7.417 -5.618 1.00 82.75 105 THR A C 1
ATOM 821 O O . THR A 1 105 ? 14.195 -7.401 -5.565 1.00 82.75 105 THR A O 1
ATOM 824 N N . THR A 1 106 ? 12.251 -8.232 -4.844 1.00 85.88 106 THR A N 1
ATOM 825 C CA . THR A 1 106 ? 12.833 -9.149 -3.856 1.00 85.88 106 THR A CA 1
ATOM 826 C C . THR A 1 106 ? 12.142 -10.513 -3.942 1.00 85.88 106 THR A C 1
ATOM 828 O O . THR A 1 106 ? 11.226 -10.817 -3.171 1.00 85.88 106 THR A O 1
ATOM 831 N N . PRO A 1 107 ? 12.535 -11.355 -4.915 1.00 90.56 107 PRO A N 1
ATOM 832 C CA . PRO A 1 107 ? 11.932 -12.667 -5.106 1.00 90.56 107 PRO A CA 1
ATOM 833 C C . PRO A 1 107 ? 12.186 -13.593 -3.909 1.00 90.56 107 PRO A C 1
ATOM 835 O O . PRO A 1 107 ? 13.233 -13.552 -3.271 1.00 90.56 107 PRO A O 1
ATOM 838 N N . GLY A 1 108 ? 11.212 -14.460 -3.616 1.00 91.62 108 GLY A N 1
ATOM 839 C CA . GLY A 1 108 ? 11.327 -15.489 -2.574 1.00 91.62 108 GLY A CA 1
ATOM 840 C C . GLY A 1 108 ? 11.143 -14.999 -1.133 1.00 91.62 108 GLY A C 1
ATOM 841 O O . GLY A 1 108 ? 11.269 -15.802 -0.212 1.00 91.62 108 GLY A O 1
ATOM 842 N N . GLN A 1 109 ? 10.810 -13.723 -0.920 1.00 93.56 109 GLN A N 1
ATOM 843 C CA . GLN A 1 109 ? 10.614 -13.148 0.412 1.00 93.56 109 GLN A CA 1
ATOM 844 C C . GLN A 1 109 ? 9.180 -12.649 0.626 1.00 93.56 109 GLN A C 1
ATOM 846 O O . GLN A 1 109 ? 8.559 -12.086 -0.272 1.00 93.56 109 GLN A O 1
ATOM 851 N N . VAL A 1 110 ? 8.678 -12.817 1.852 1.00 93.75 110 VAL A N 1
ATOM 852 C CA . VAL A 1 110 ? 7.472 -12.149 2.356 1.00 93.75 110 VAL A CA 1
ATOM 853 C C . VAL A 1 110 ? 7.839 -11.422 3.644 1.00 93.75 110 VAL A C 1
ATOM 855 O O . VAL A 1 110 ? 8.381 -12.032 4.565 1.00 93.75 110 VAL A O 1
ATOM 858 N N . ILE A 1 111 ? 7.528 -10.130 3.717 1.00 87.44 111 ILE A N 1
ATOM 859 C CA . ILE A 1 111 ? 7.710 -9.323 4.927 1.00 87.44 111 ILE A CA 1
ATOM 860 C C . ILE A 1 111 ? 6.372 -9.256 5.662 1.00 87.44 111 ILE A C 1
ATOM 862 O O . ILE A 1 111 ? 5.329 -9.034 5.045 1.00 87.44 111 ILE A O 1
ATOM 866 N N . ARG A 1 112 ? 6.405 -9.444 6.985 1.00 89.94 112 ARG A N 1
ATOM 867 C CA . ARG A 1 112 ? 5.227 -9.372 7.853 1.00 89.94 112 ARG A CA 1
ATOM 868 C C . ARG A 1 112 ? 5.468 -8.434 9.028 1.00 89.94 112 ARG A C 1
ATOM 870 O O . ARG A 1 112 ? 6.397 -8.656 9.801 1.00 89.94 112 ARG A O 1
ATOM 877 N N . THR A 1 113 ? 4.555 -7.488 9.230 1.00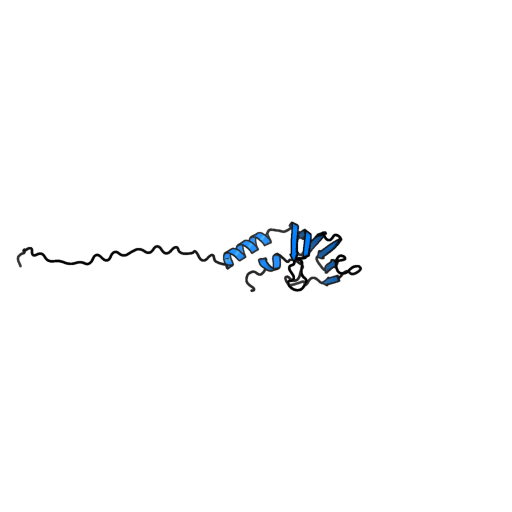 83.25 113 THR A N 1
ATOM 878 C CA . THR A 1 113 ? 4.603 -6.515 10.333 1.00 83.25 113 THR A CA 1
ATOM 879 C C . THR A 1 113 ? 3.259 -6.460 11.056 1.00 83.25 113 THR A C 1
ATOM 881 O O . THR A 1 113 ? 2.213 -6.585 10.424 1.00 83.25 113 THR A O 1
ATOM 884 N N . LYS A 1 114 ? 3.256 -6.314 12.387 1.00 82.62 114 LYS A N 1
ATOM 885 C CA . LYS A 1 114 ? 2.012 -6.179 13.167 1.00 82.62 114 LYS A CA 1
ATOM 886 C C . LYS A 1 114 ? 1.393 -4.802 12.906 1.00 82.62 114 LYS A C 1
ATOM 888 O O . LYS A 1 114 ? 2.117 -3.810 12.919 1.00 82.62 114 LYS A O 1
ATOM 893 N N . ILE A 1 115 ? 0.078 -4.739 12.703 1.00 76.69 115 ILE A N 1
ATOM 894 C CA . ILE A 1 115 ? -0.644 -3.463 12.613 1.00 76.69 115 ILE A CA 1
ATOM 895 C C . ILE A 1 115 ? -0.813 -2.916 14.042 1.00 76.69 115 ILE A C 1
ATOM 897 O O . ILE A 1 115 ? -1.300 -3.655 14.904 1.00 76.69 115 ILE A O 1
ATOM 901 N N . PRO A 1 116 ? -0.380 -1.676 14.337 1.00 68.00 116 PRO A N 1
ATOM 902 C CA . PRO A 1 116 ? -0.588 -1.071 15.650 1.00 68.00 116 PRO A CA 1
ATOM 903 C C . PRO A 1 116 ? -2.081 -0.926 15.970 1.00 68.00 116 PRO A C 1
ATOM 905 O O . PRO A 1 116 ? -2.870 -0.574 15.100 1.00 68.00 116 PRO A O 1
ATOM 908 N N . GLU A 1 117 ? -2.460 -1.153 17.229 1.00 56.16 117 GLU A N 1
ATOM 909 C CA . GLU A 1 117 ? -3.845 -0.975 17.707 1.00 56.16 117 GLU A CA 1
ATOM 910 C C . GLU A 1 117 ? -4.258 0.507 17.750 1.00 56.16 117 GLU A C 1
ATOM 912 O O . GLU A 1 117 ? -5.442 0.828 17.690 1.00 56.16 117 GLU A O 1
ATOM 917 N N . VAL A 1 118 ? -3.276 1.413 17.816 1.00 48.38 118 VAL A N 1
ATOM 918 C CA . VAL A 1 118 ? -3.466 2.865 17.824 1.00 48.38 118 VAL A CA 1
ATOM 919 C C . VAL A 1 118 ? -2.431 3.496 16.893 1.00 48.38 118 VAL A C 1
ATOM 921 O O . VAL A 1 118 ? -1.229 3.335 17.103 1.00 48.38 118 VAL A O 1
ATOM 924 N N . GLY A 1 119 ? -2.887 4.217 15.868 1.00 45.56 119 GLY A N 1
ATOM 925 C CA . GLY A 1 119 ? -2.019 4.954 14.944 1.00 45.56 119 GLY A CA 1
ATOM 926 C C . GLY A 1 119 ? -2.275 4.642 13.470 1.00 45.56 119 GLY A C 1
ATOM 927 O O . GLY A 1 119 ? -2.591 3.522 13.086 1.00 45.56 119 GLY A O 1
ATOM 928 N N . THR A 1 120 ? -2.102 5.663 12.635 1.00 45.19 120 THR A N 1
ATOM 929 C CA . THR A 1 120 ? -2.296 5.689 11.172 1.00 45.19 120 THR A CA 1
ATOM 930 C C . THR A 1 120 ? -1.210 4.935 10.386 1.00 45.19 120 THR A C 1
ATOM 932 O O . THR A 1 120 ? -1.027 5.145 9.187 1.00 45.19 120 THR A O 1
ATOM 935 N N . THR A 1 121 ? -0.487 4.029 11.046 1.00 42.97 121 THR A N 1
ATOM 936 C CA . THR A 1 121 ? 0.656 3.285 10.494 1.00 42.97 121 THR A CA 1
ATOM 937 C C . THR A 1 121 ? 0.231 1.942 9.885 1.00 42.97 121 THR A C 1
ATOM 939 O O . THR A 1 121 ? 0.991 0.977 9.868 1.00 42.97 121 THR A O 1
ATOM 942 N N . GLY A 1 122 ? -1.011 1.849 9.411 1.00 47.44 122 GLY A N 1
ATOM 943 C CA . GLY A 1 122 ? -1.413 0.858 8.411 1.00 47.44 122 GLY A CA 1
ATOM 944 C C . GLY A 1 122 ? -1.207 1.417 6.995 1.00 47.44 122 GLY A C 1
ATOM 945 O O . GLY A 1 122 ? -0.953 2.613 6.849 1.00 47.44 122 GLY A O 1
ATOM 946 N N . PRO A 1 123 ? -1.363 0.608 5.930 1.00 50.22 123 PRO A N 1
ATOM 947 C CA . PRO A 1 123 ? -1.251 1.048 4.530 1.00 50.22 123 PRO A CA 1
ATOM 948 C C . PRO A 1 123 ? -2.393 1.987 4.080 1.00 50.22 123 PRO A C 1
ATOM 950 O O . PRO A 1 123 ? -2.690 2.087 2.893 1.00 50.22 123 PRO A O 1
ATOM 953 N N . ASN A 1 124 ? -3.039 2.688 5.014 1.00 51.41 124 ASN A N 1
ATOM 954 C CA . ASN A 1 124 ? -4.031 3.719 4.750 1.00 51.41 124 ASN A CA 1
ATOM 955 C C . ASN A 1 124 ? -3.328 5.004 4.277 1.00 51.41 124 ASN A C 1
ATOM 957 O O . ASN A 1 124 ? -3.287 6.014 4.979 1.00 51.41 124 ASN A O 1
ATOM 961 N N . LEU A 1 125 ? -2.704 4.939 3.097 1.00 54.94 125 LEU A N 1
ATOM 962 C CA . LEU A 1 125 ? -1.950 6.050 2.513 1.00 54.94 125 LEU A CA 1
ATOM 963 C C . LEU A 1 125 ? -2.844 7.275 2.289 1.00 54.94 125 LEU A C 1
ATOM 965 O O . LEU A 1 125 ? -2.368 8.390 2.446 1.00 54.94 125 LEU A O 1
ATOM 969 N N . ILE A 1 126 ? -4.134 7.085 1.983 1.00 49.22 126 ILE A N 1
ATOM 970 C CA . ILE A 1 126 ? -5.096 8.182 1.804 1.00 49.22 126 ILE A CA 1
ATOM 971 C C . ILE A 1 126 ? -5.565 8.730 3.160 1.00 49.22 126 ILE A C 1
ATOM 973 O O . ILE A 1 126 ? -5.565 9.943 3.369 1.00 49.22 126 ILE A O 1
ATOM 977 N N . GLY A 1 127 ? -5.869 7.865 4.129 1.00 47.09 127 GLY A N 1
ATOM 978 C CA . GLY A 1 127 ? -6.237 8.270 5.486 1.00 47.09 127 GLY A CA 1
ATOM 979 C C . GLY A 1 127 ? -5.137 9.037 6.222 1.00 47.09 127 GLY A C 1
ATOM 980 O O . GLY A 1 127 ? -5.446 9.922 7.011 1.00 47.09 127 GLY A O 1
ATOM 981 N N . GLN A 1 128 ? -3.854 8.833 5.903 1.00 49.47 128 GLN A N 1
ATOM 982 C CA . GLN A 1 128 ? -2.759 9.657 6.448 1.00 49.47 128 GLN A CA 1
ATOM 983 C C . GLN A 1 128 ? -2.842 11.149 6.076 1.00 49.47 128 GLN A C 1
ATOM 985 O O . GLN A 1 128 ? -2.251 11.989 6.769 1.00 49.47 128 GLN A O 1
ATOM 990 N N . PHE A 1 129 ? -3.557 11.488 5.002 1.00 46.84 129 PHE A N 1
ATOM 991 C CA . PHE A 1 129 ? -3.813 12.870 4.595 1.00 46.84 129 PHE A CA 1
ATOM 992 C C . PHE A 1 129 ? -5.159 13.397 5.109 1.00 46.84 129 PHE A C 1
ATOM 994 O O . PHE A 1 129 ? -5.338 14.608 5.190 1.00 46.84 129 PHE A O 1
ATOM 1001 N N . VAL A 1 130 ? -6.091 12.509 5.470 1.00 47.88 130 VAL A N 1
ATOM 1002 C CA . VAL A 1 130 ? -7.504 12.862 5.678 1.00 47.88 130 VAL A CA 1
ATOM 1003 C C . VAL A 1 130 ? -8.007 12.614 7.111 1.00 47.88 130 VAL A C 1
ATOM 1005 O O . VAL A 1 130 ? -8.912 13.304 7.567 1.00 47.88 130 VAL A O 1
ATOM 1008 N N . GLU A 1 131 ? -7.422 11.676 7.862 1.00 48.84 131 GLU A N 1
ATOM 1009 C CA . GLU A 1 131 ? -7.878 11.287 9.211 1.00 48.84 131 GLU A CA 1
ATOM 1010 C C . GLU A 1 131 ? -7.276 12.147 10.334 1.00 48.84 131 GLU A C 1
ATOM 1012 O O . GLU A 1 131 ? -7.864 12.245 11.408 1.00 48.84 131 GLU A O 1
ATOM 1017 N N . ARG A 1 132 ? -6.128 12.799 10.097 1.00 50.19 132 ARG A N 1
ATOM 1018 C CA . ARG A 1 132 ? -5.470 13.710 11.059 1.00 50.19 132 ARG A CA 1
ATOM 1019 C C . ARG A 1 132 ? -5.095 15.055 10.422 1.00 50.19 132 ARG A C 1
ATOM 1021 O O . ARG A 1 132 ? -3.921 15.421 10.415 1.00 50.19 132 ARG A O 1
ATOM 1028 N N . PRO A 1 133 ? -6.066 15.811 9.880 1.00 47.28 133 PRO A N 1
ATOM 1029 C CA . PRO A 1 133 ? -5.786 17.065 9.183 1.00 47.28 133 PRO A CA 1
ATOM 1030 C C . PRO A 1 133 ? -5.207 18.164 10.083 1.00 47.28 133 PRO A C 1
ATOM 1032 O O . PRO A 1 133 ? -4.620 19.110 9.576 1.00 47.28 133 PRO A O 1
ATOM 1035 N N . ARG A 1 134 ? -5.396 18.055 11.404 1.00 50.19 134 ARG A N 1
ATOM 1036 C CA . ARG A 1 134 ? -5.063 19.099 12.386 1.00 50.19 134 ARG A CA 1
ATOM 1037 C C . ARG A 1 134 ? -3.857 18.778 13.275 1.00 50.19 134 ARG A C 1
ATOM 1039 O O . ARG A 1 134 ? -3.495 19.597 14.107 1.00 50.19 134 ARG A O 1
ATOM 1046 N N . GLU A 1 135 ? -3.258 17.594 13.140 1.00 51.25 135 GLU A N 1
ATOM 1047 C CA . GLU A 1 135 ? -2.069 17.195 13.918 1.00 51.25 135 GLU A CA 1
ATOM 1048 C C . GLU A 1 135 ? -0.750 17.482 13.171 1.00 51.25 135 GLU A C 1
ATOM 1050 O O . GLU A 1 135 ? 0.294 16.934 13.527 1.00 51.25 135 GLU A O 1
ATOM 1055 N N . ARG A 1 136 ? -0.785 18.319 12.126 1.00 48.41 136 ARG A N 1
ATOM 1056 C CA . ARG A 1 136 ? 0.395 18.806 11.404 1.00 48.41 136 ARG A CA 1
ATOM 1057 C C . ARG A 1 136 ? 0.383 20.319 11.299 1.00 48.41 136 ARG A C 1
ATOM 1059 O O . ARG A 1 136 ? -0.711 20.863 11.040 1.00 48.41 136 ARG A O 1
#